Protein AF-D6ZE96-F1 (afdb_monomer_lite)

Foldseek 3Di:
DKDKDKDKFFAQCVVVVVVVVQVVVVVVVKHWPDWAAPDNGMIMTMIIHD

Structure (mmCIF, N/CA/C/O backbone):
data_AF-D6ZE96-F1
#
_entry.id   AF-D6ZE96-F1
#
loop_
_atom_site.group_PDB
_atom_site.id
_atom_site.type_symbol
_atom_site.label_atom_id
_atom_site.label_alt_id
_atom_site.label_comp_id
_atom_site.label_asym_id
_atom_site.label_entity_id
_atom_site.label_seq_id
_atom_site.pdbx_PDB_ins_code
_atom_site.Cartn_x
_atom_site.Cartn_y
_atom_site.Cartn_z
_atom_site.occupancy
_atom_site.B_iso_or_equiv
_atom_site.auth_seq_id
_atom_site.auth_comp_id
_atom_site.auth_asym_id
_atom_site.auth_atom_id
_atom_site.pdbx_PDB_model_num
ATOM 1 N N . MET A 1 1 ? -14.394 10.018 11.730 1.00 83.56 1 MET A N 1
ATOM 2 C CA . MET A 1 1 ? -14.427 10.386 10.292 1.00 83.56 1 MET A CA 1
ATOM 3 C C . MET A 1 1 ? -13.220 9.702 9.694 1.00 83.56 1 MET A C 1
ATOM 5 O O . MET A 1 1 ? -12.153 9.901 10.270 1.00 83.56 1 MET A O 1
ATOM 9 N N . PRO A 1 2 ? -13.370 8.921 8.612 1.00 90.56 2 PRO A N 1
ATOM 10 C CA . PRO A 1 2 ? -12.265 8.132 8.092 1.00 90.56 2 PRO A CA 1
ATOM 11 C C . PRO A 1 2 ? -11.121 9.040 7.632 1.00 90.56 2 PRO A C 1
ATOM 13 O O . PRO A 1 2 ? -11.325 10.013 6.903 1.00 90.56 2 PRO A O 1
ATOM 16 N N . GLN A 1 3 ? -9.920 8.732 8.107 1.00 95.44 3 GLN A N 1
ATOM 17 C CA . GLN A 1 3 ? -8.670 9.353 7.704 1.00 95.44 3 GLN A CA 1
ATOM 18 C C . GLN A 1 3 ? -8.016 8.489 6.635 1.00 95.44 3 GLN A C 1
ATOM 20 O O . GLN A 1 3 ? -7.909 7.272 6.790 1.00 95.44 3 GLN A O 1
ATOM 25 N N . TYR A 1 4 ? -7.533 9.140 5.582 1.00 96.00 4 TYR A N 1
ATOM 26 C CA . TYR A 1 4 ? -6.847 8.492 4.473 1.00 96.00 4 TYR A CA 1
ATOM 27 C C . TYR A 1 4 ? -5.409 8.978 4.396 1.00 96.00 4 TYR A C 1
ATOM 29 O O . TYR A 1 4 ? -5.125 10.1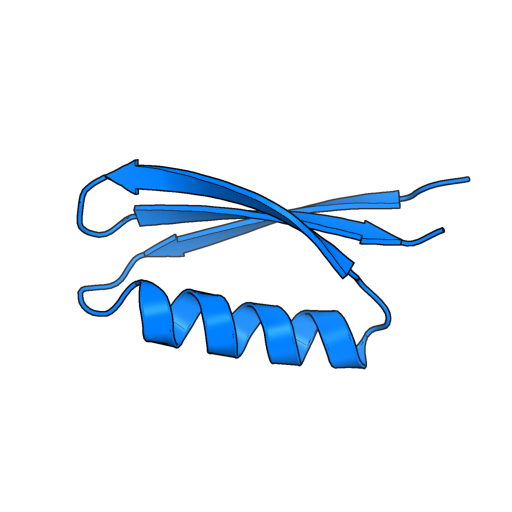58 4.617 1.00 96.00 4 TYR A O 1
ATOM 37 N N . LYS A 1 5 ? -4.497 8.076 4.043 1.00 95.62 5 LYS A N 1
ATOM 38 C CA . LYS A 1 5 ? -3.123 8.431 3.681 1.00 95.62 5 LYS A CA 1
ATOM 39 C C . LYS A 1 5 ? -2.587 7.484 2.622 1.00 95.62 5 LYS A C 1
ATOM 41 O O . LYS A 1 5 ? -3.054 6.358 2.492 1.00 95.62 5 LYS A O 1
ATOM 46 N N . SER A 1 6 ? -1.563 7.921 1.904 1.00 95.94 6 SER A N 1
ATOM 47 C CA . SER A 1 6 ? -0.871 7.094 0.918 1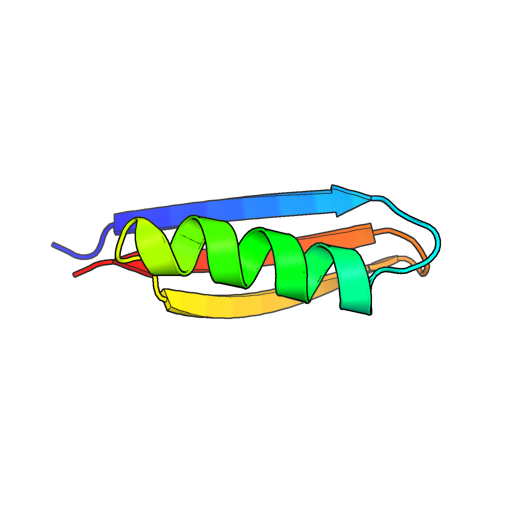.00 95.94 6 SER A CA 1
ATOM 48 C C . SER A 1 6 ? 0.627 7.075 1.179 1.00 95.94 6 SER A C 1
ATOM 50 O O . SER A 1 6 ? 1.221 8.132 1.396 1.00 95.94 6 SER A O 1
ATOM 52 N N . VAL A 1 7 ? 1.240 5.899 1.089 1.00 94.69 7 VAL A N 1
ATOM 53 C CA . VAL A 1 7 ? 2.694 5.708 1.142 1.00 94.69 7 VAL A CA 1
ATOM 54 C C . VAL A 1 7 ? 3.151 5.170 -0.205 1.00 94.69 7 VAL A C 1
ATOM 56 O O . VAL A 1 7 ? 2.526 4.276 -0.766 1.00 94.69 7 VAL A O 1
ATOM 59 N N . THR A 1 8 ? 4.223 5.736 -0.752 1.00 95.38 8 THR A N 1
ATOM 60 C CA . THR A 1 8 ? 4.841 5.233 -1.984 1.00 95.38 8 THR A CA 1
ATOM 61 C C . THR A 1 8 ? 6.117 4.497 -1.619 1.00 95.38 8 THR A C 1
ATOM 63 O O . THR A 1 8 ? 7.006 5.090 -1.011 1.00 95.38 8 THR A O 1
ATOM 66 N N . VAL A 1 9 ? 6.206 3.231 -2.012 1.00 93.75 9 VAL A N 1
ATOM 67 C CA . VAL A 1 9 ? 7.402 2.400 -1.879 1.00 93.75 9 VAL A CA 1
ATOM 68 C C . VAL A 1 9 ? 8.102 2.301 -3.232 1.00 93.75 9 VAL A C 1
ATOM 70 O O . VAL A 1 9 ? 7.450 2.183 -4.273 1.00 93.75 9 VAL A O 1
ATOM 73 N N . ASN A 1 10 ? 9.432 2.389 -3.216 1.00 92.69 10 ASN A N 1
ATOM 74 C CA . ASN A 1 10 ? 10.277 2.278 -4.401 1.00 92.69 10 ASN A CA 1
ATOM 75 C C . ASN A 1 10 ? 11.410 1.289 -4.119 1.00 92.69 10 ASN A C 1
ATOM 77 O O . ASN A 1 10 ? 12.355 1.659 -3.428 1.00 92.69 10 ASN A O 1
ATOM 81 N N . ASP A 1 11 ? 11.336 0.068 -4.648 1.00 84.44 11 ASP A N 1
ATOM 82 C CA . ASP A 1 11 ? 12.421 -0.911 -4.520 1.00 84.44 11 ASP A CA 1
ATOM 83 C C . ASP A 1 11 ? 12.330 -2.015 -5.588 1.00 84.44 11 ASP A C 1
ATOM 85 O O . ASP A 1 11 ? 11.310 -2.217 -6.243 1.00 84.44 11 ASP A O 1
ATOM 89 N N . SER A 1 12 ? 13.437 -2.729 -5.759 1.00 79.31 12 SER A N 1
ATOM 90 C CA . SER A 1 12 ? 13.570 -4.003 -6.459 1.00 79.31 12 SER A CA 1
ATOM 91 C C . SER A 1 12 ? 12.714 -5.134 -5.877 1.00 79.31 12 SER A C 1
ATOM 93 O O . SER A 1 12 ? 12.260 -5.977 -6.646 1.00 79.31 12 SER A O 1
ATOM 95 N N . SER A 1 13 ? 12.455 -5.137 -4.563 1.00 89.50 13 SER A N 1
ATOM 96 C CA . SER A 1 13 ? 11.573 -6.109 -3.898 1.00 89.50 13 SER A CA 1
ATOM 97 C C . SER A 1 13 ? 10.311 -5.427 -3.369 1.00 89.50 13 SER A C 1
ATOM 99 O O . SER A 1 13 ? 10.183 -5.139 -2.178 1.00 89.50 13 SER A O 1
ATOM 101 N N . LEU A 1 14 ? 9.384 -5.121 -4.281 1.00 90.38 14 LEU A N 1
ATOM 102 C CA . LEU A 1 14 ? 8.154 -4.399 -3.945 1.00 90.38 14 LEU A CA 1
ATOM 103 C C . LEU A 1 14 ? 7.315 -5.110 -2.886 1.00 90.38 14 LEU A C 1
ATOM 105 O O . LEU A 1 14 ? 6.819 -4.441 -1.988 1.00 90.38 14 LEU A O 1
ATOM 109 N N . ASP A 1 15 ? 7.182 -6.432 -2.969 1.00 90.69 15 ASP A N 1
ATOM 110 C CA . ASP A 1 15 ? 6.345 -7.198 -2.040 1.00 90.69 15 ASP A CA 1
ATOM 111 C C . ASP A 1 15 ? 6.862 -7.070 -0.601 1.00 90.69 15 ASP A C 1
ATOM 113 O O . ASP A 1 15 ? 6.096 -6.787 0.316 1.00 90.69 15 ASP A O 1
ATOM 117 N N . TYR A 1 16 ? 8.185 -7.153 -0.418 1.00 92.38 16 TYR A N 1
ATOM 118 C CA . TYR A 1 16 ? 8.816 -6.976 0.888 1.00 92.38 16 TYR A CA 1
ATOM 119 C C . TYR A 1 16 ? 8.586 -5.571 1.463 1.00 92.38 16 TYR A C 1
ATOM 121 O O . TYR A 1 16 ? 8.249 -5.429 2.637 1.00 92.38 16 TYR A O 1
ATOM 129 N N . GLU A 1 17 ? 8.749 -4.523 0.651 1.00 93.00 17 GLU A N 1
ATOM 130 C CA . GLU A 1 17 ? 8.528 -3.149 1.120 1.00 93.00 17 GLU A CA 1
ATOM 131 C C . GLU A 1 17 ? 7.044 -2.855 1.375 1.00 93.00 17 GLU A C 1
ATOM 133 O O . GLU A 1 17 ? 6.717 -2.126 2.314 1.00 93.00 17 GLU A 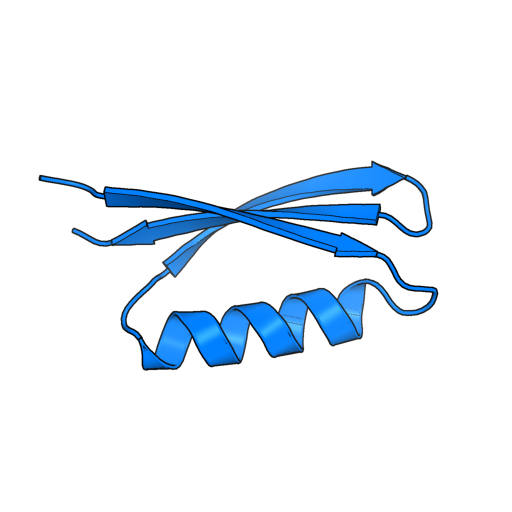O 1
ATOM 138 N N . ILE A 1 18 ? 6.137 -3.449 0.590 1.00 92.75 18 ILE A N 1
ATOM 139 C CA . ILE A 1 18 ? 4.694 -3.360 0.830 1.00 92.75 18 ILE A CA 1
ATOM 140 C C . ILE A 1 18 ? 4.343 -3.989 2.172 1.00 92.75 18 ILE A C 1
ATOM 142 O O . ILE A 1 18 ? 3.666 -3.338 2.969 1.00 92.75 18 ILE A O 1
ATOM 146 N N . ASP A 1 19 ? 4.820 -5.201 2.450 1.00 94.56 19 ASP A N 1
ATOM 147 C CA . ASP A 1 19 ? 4.558 -5.888 3.715 1.00 94.56 19 ASP A CA 1
ATO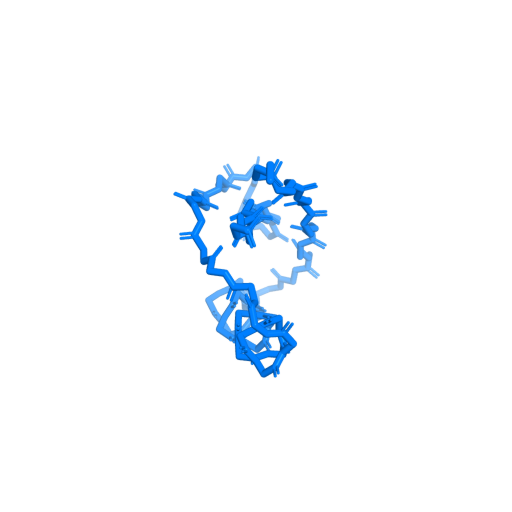M 148 C C . ASP A 1 19 ? 5.150 -5.116 4.896 1.00 94.56 19 ASP A C 1
ATOM 150 O O . ASP A 1 19 ? 4.459 -4.844 5.880 1.00 94.56 19 ASP A O 1
ATOM 154 N N . ARG A 1 20 ? 6.400 -4.662 4.772 1.00 95.06 20 ARG A N 1
ATOM 155 C CA . ARG A 1 20 ? 7.090 -3.882 5.805 1.00 95.06 20 ARG A CA 1
ATOM 156 C C . ARG A 1 20 ? 6.350 -2.592 6.156 1.00 95.06 20 ARG A C 1
ATOM 158 O O . ARG A 1 20 ? 6.159 -2.293 7.338 1.00 95.06 20 ARG A O 1
ATOM 165 N N . GLU A 1 21 ? 5.946 -1.810 5.155 1.00 95.06 21 GLU A N 1
ATOM 166 C CA . GLU A 1 21 ? 5.177 -0.590 5.403 1.00 95.06 21 GLU A CA 1
ATOM 167 C C . GLU A 1 21 ? 3.779 -0.917 5.927 1.00 95.06 21 GLU A C 1
ATOM 169 O O . GLU A 1 21 ? 3.309 -0.264 6.856 1.00 95.06 21 GLU A O 1
ATOM 174 N N . SER A 1 22 ? 3.139 -1.969 5.424 1.00 94.44 22 SER A N 1
ATOM 175 C CA . SER A 1 22 ? 1.828 -2.406 5.907 1.00 94.44 22 SER A CA 1
ATOM 176 C C . SER A 1 22 ? 1.844 -2.792 7.382 1.00 94.44 22 SER A C 1
ATOM 178 O O . SER A 1 22 ? 0.974 -2.353 8.133 1.00 94.44 22 SER A O 1
ATOM 180 N N . GLU A 1 23 ? 2.854 -3.537 7.835 1.00 96.06 23 GLU A N 1
ATOM 181 C CA . GLU A 1 23 ? 3.034 -3.858 9.251 1.00 96.06 23 GLU A CA 1
ATOM 182 C C . GLU A 1 23 ? 3.264 -2.606 10.094 1.00 96.06 23 GLU A C 1
ATOM 184 O O . GLU A 1 23 ? 2.667 -2.449 11.164 1.00 96.06 23 GLU A O 1
ATOM 189 N N . ARG A 1 24 ? 4.120 -1.695 9.618 1.00 95.69 24 ARG A N 1
ATOM 190 C CA . ARG A 1 24 ? 4.422 -0.445 10.318 1.00 95.69 24 ARG A CA 1
ATOM 191 C C . ARG A 1 24 ? 3.163 0.394 10.507 1.00 95.69 24 ARG A C 1
ATOM 193 O O . ARG A 1 24 ? 2.859 0.786 11.631 1.00 95.69 24 ARG A O 1
ATOM 200 N N . GLN A 1 25 ? 2.411 0.630 9.433 1.00 95.50 25 GLN A N 1
ATOM 201 C CA . GLN A 1 25 ? 1.177 1.411 9.503 1.00 95.50 25 GLN A CA 1
ATOM 202 C C . GLN A 1 25 ? 0.075 0.662 10.276 1.00 95.50 25 GLN A C 1
ATOM 204 O O . GLN A 1 25 ? -0.712 1.292 10.986 1.00 95.50 25 GLN A O 1
ATOM 209 N N . GLY A 1 26 ? 0.046 -0.671 10.199 1.00 94.38 26 GLY A N 1
ATOM 210 C CA . GLY A 1 26 ? -0.861 -1.532 10.959 1.00 94.38 26 GLY A CA 1
ATOM 211 C C . GLY A 1 26 ? -0.709 -1.380 12.471 1.00 94.38 26 GLY A C 1
ATOM 212 O O . GLY A 1 26 ? -1.708 -1.261 13.181 1.00 94.38 26 GLY A O 1
ATOM 213 N N . ARG A 1 27 ? 0.531 -1.280 12.971 1.00 95.19 27 ARG A N 1
ATOM 214 C CA . ARG A 1 27 ? 0.814 -0.998 14.394 1.00 95.19 27 ARG A CA 1
ATOM 215 C C . ARG A 1 27 ? 0.295 0.369 14.844 1.00 95.19 27 ARG A C 1
ATOM 217 O O . ARG A 1 27 ? -0.123 0.513 15.988 1.00 95.19 27 ARG A O 1
ATOM 224 N N . ASP A 1 28 ? 0.243 1.334 13.930 1.00 94.19 28 ASP A N 1
ATOM 225 C CA . ASP A 1 28 ? -0.321 2.669 14.161 1.00 94.19 28 ASP A CA 1
ATOM 226 C C . ASP A 1 28 ? -1.863 2.705 14.011 1.00 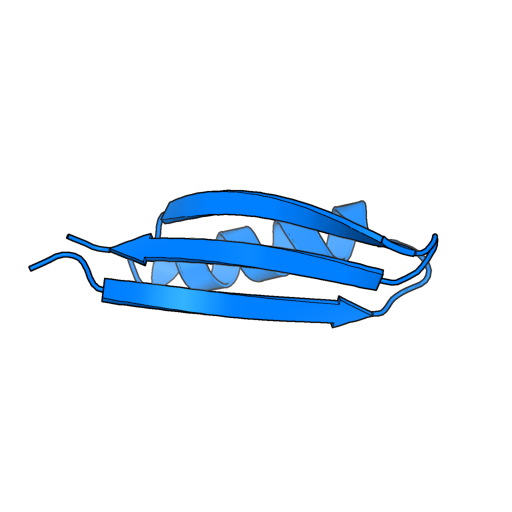94.19 28 ASP A C 1
ATOM 228 O O . ASP A 1 28 ? -2.494 3.770 14.091 1.00 94.19 28 ASP A O 1
ATOM 232 N N . GLY A 1 29 ? -2.493 1.545 13.791 1.00 95.31 29 GLY A N 1
ATOM 233 C CA . GLY A 1 29 ? -3.941 1.373 13.666 1.00 95.31 29 GLY A CA 1
ATOM 234 C C . GLY A 1 29 ? -4.501 1.717 12.285 1.00 95.31 29 GLY A C 1
ATOM 235 O O . GLY A 1 29 ? -5.686 2.019 12.173 1.00 95.31 29 GLY A O 1
ATOM 236 N N . TRP A 1 30 ? -3.666 1.723 11.247 1.00 97.12 30 TRP A N 1
ATOM 237 C CA . TRP A 1 30 ? -4.104 1.921 9.866 1.00 97.12 30 TRP A CA 1
ATOM 238 C C . TRP A 1 30 ? -4.368 0.581 9.182 1.00 97.12 30 TRP A C 1
ATOM 240 O O . TRP A 1 30 ? -3.675 -0.400 9.430 1.00 97.12 30 TRP A O 1
ATOM 250 N N . ARG A 1 31 ? -5.347 0.541 8.281 1.00 95.88 31 ARG A N 1
ATOM 251 C CA . ARG A 1 31 ? -5.657 -0.633 7.452 1.00 95.88 31 ARG A CA 1
ATOM 252 C C . ARG A 1 31 ? -5.352 -0.332 5.996 1.00 95.88 31 ARG A C 1
ATOM 254 O O . ARG A 1 31 ? -5.540 0.803 5.566 1.00 95.88 31 ARG A O 1
ATOM 261 N N . ILE A 1 32 ? -4.904 -1.333 5.245 1.00 95.75 32 ILE A N 1
ATOM 262 C CA . ILE A 1 32 ? -4.729 -1.202 3.795 1.00 95.75 32 ILE A CA 1
ATOM 263 C C . ILE A 1 32 ? -6.113 -1.077 3.153 1.00 95.75 32 ILE A C 1
ATOM 265 O O . ILE A 1 32 ? -6.992 -1.900 3.395 1.00 95.75 32 ILE A O 1
ATOM 269 N N . GLU A 1 33 ? -6.287 -0.047 2.336 1.00 96.12 33 GLU A N 1
ATOM 270 C CA . GLU A 1 33 ? -7.460 0.152 1.488 1.00 96.12 33 GLU A CA 1
ATOM 271 C C . GLU A 1 33 ? -7.193 -0.353 0.067 1.00 96.12 33 GLU A C 1
ATOM 273 O O . GLU A 1 33 ? -8.004 -1.081 -0.499 1.00 96.12 33 GLU A O 1
ATOM 278 N N . SER A 1 34 ? -6.047 0.014 -0.515 1.00 95.62 34 SER A N 1
ATOM 279 C CA . SER A 1 34 ? -5.660 -0.427 -1.855 1.00 95.62 34 SER A CA 1
ATOM 280 C C . SER A 1 34 ? -4.145 -0.411 -2.049 1.00 95.62 34 SER A C 1
ATOM 282 O O . SER A 1 34 ? -3.419 0.321 -1.376 1.00 95.62 34 SER A O 1
ATOM 284 N N . VAL A 1 35 ? -3.659 -1.215 -2.995 1.00 95.00 35 VAL A N 1
ATOM 285 C CA . VAL A 1 35 ? -2.263 -1.201 -3.445 1.00 95.00 35 VAL A CA 1
ATOM 286 C C . VAL A 1 35 ? -2.262 -1.010 -4.956 1.00 95.00 35 VAL A C 1
ATOM 288 O O . VAL A 1 35 ? -2.803 -1.827 -5.695 1.00 95.00 35 VAL A O 1
ATOM 291 N N . THR A 1 36 ? -1.663 0.082 -5.421 1.00 95.50 36 THR A N 1
ATOM 292 C CA . THR A 1 36 ? -1.535 0.414 -6.843 1.00 95.50 36 THR A CA 1
ATOM 293 C C . THR A 1 36 ? -0.080 0.289 -7.263 1.00 95.50 36 TH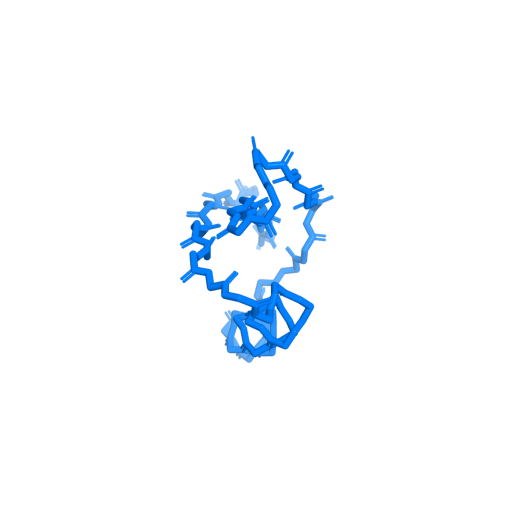R A C 1
ATOM 295 O O . THR A 1 36 ? 0.768 1.059 -6.814 1.00 95.50 36 THR A O 1
ATOM 298 N N . LYS A 1 37 ? 0.227 -0.661 -8.148 1.00 92.19 37 LYS A N 1
ATOM 299 C CA . LYS A 1 37 ? 1.560 -0.777 -8.747 1.00 92.19 37 LYS A CA 1
ATOM 300 C C . LYS A 1 37 ? 1.705 0.273 -9.853 1.00 92.19 37 LYS A C 1
ATOM 302 O O . LYS A 1 37 ? 1.000 0.212 -10.853 1.00 92.19 37 LYS A O 1
ATOM 307 N N . GLU A 1 38 ? 2.593 1.246 -9.659 1.00 91.00 38 GLU A N 1
ATOM 308 C CA . GLU A 1 38 ? 2.859 2.302 -10.650 1.00 91.00 38 GLU A CA 1
ATOM 309 C C . GLU A 1 38 ? 3.953 1.895 -11.648 1.00 91.00 38 GLU A C 1
ATOM 311 O O . GLU A 1 38 ? 3.969 2.379 -12.775 1.00 91.00 38 GLU A O 1
ATOM 316 N N . SER A 1 39 ? 4.883 1.021 -11.247 1.00 90.56 39 SER A N 1
ATOM 317 C CA . SER A 1 39 ? 5.896 0.426 -12.131 1.00 90.56 39 SER A CA 1
ATOM 318 C C . SER A 1 39 ? 6.450 -0.872 -11.538 1.00 90.56 39 SER A C 1
ATOM 320 O O . SER A 1 39 ? 6.109 -1.243 -10.415 1.00 90.56 39 SER A O 1
ATOM 322 N N . ASP A 1 40 ? 7.370 -1.537 -12.238 1.00 86.12 40 ASP A N 1
ATOM 323 C CA . ASP A 1 40 ? 8.044 -2.744 -11.738 1.00 86.12 40 ASP A CA 1
ATOM 324 C C . ASP A 1 40 ? 8.806 -2.551 -10.429 1.00 86.12 40 ASP A C 1
ATOM 326 O O . ASP A 1 40 ? 9.030 -3.523 -9.715 1.00 86.12 40 ASP A O 1
ATOM 330 N N . ARG A 1 41 ? 9.168 -1.309 -10.096 1.00 91.25 41 ARG A N 1
ATOM 331 C CA . ARG A 1 41 ? 9.892 -0.965 -8.866 1.00 91.25 41 ARG A CA 1
ATOM 332 C C . ARG A 1 41 ? 9.189 0.090 -8.027 1.00 91.25 41 ARG A C 1
ATOM 334 O O . ARG A 1 41 ? 9.818 0.694 -7.167 1.00 91.25 41 ARG A O 1
ATOM 341 N N . LYS A 1 42 ? 7.910 0.364 -8.297 1.00 93.44 42 LYS A N 1
ATOM 342 C CA . LYS A 1 42 ? 7.143 1.387 -7.583 1.00 93.44 42 LYS A CA 1
ATOM 343 C C . LYS A 1 42 ? 5.721 0.941 -7.312 1.00 93.44 42 LYS A C 1
ATOM 345 O O . LYS A 1 42 ? 4.990 0.609 -8.246 1.00 93.44 42 LYS A O 1
ATOM 350 N N . ALA A 1 43 ? 5.307 1.030 -6.056 1.00 95.19 43 ALA A N 1
ATOM 351 C CA . ALA A 1 43 ? 3.925 0.829 -5.657 1.00 95.19 43 ALA A CA 1
ATOM 352 C C . ALA A 1 43 ? 3.477 1.926 -4.692 1.00 95.19 43 ALA A C 1
ATOM 354 O O . ALA A 1 43 ? 4.261 2.477 -3.921 1.00 95.19 43 ALA A O 1
ATOM 355 N N . ARG A 1 44 ? 2.191 2.250 -4.746 1.00 95.88 44 ARG A N 1
ATOM 356 C CA . ARG A 1 44 ? 1.516 3.158 -3.830 1.00 95.88 44 ARG A CA 1
ATOM 357 C C . ARG A 1 44 ? 0.518 2.360 -3.010 1.00 95.88 44 ARG A C 1
ATOM 359 O O . ARG A 1 44 ? -0.361 1.715 -3.570 1.00 95.88 44 ARG A O 1
ATOM 366 N N . ILE A 1 45 ? 0.640 2.438 -1.696 1.00 96.31 45 ILE A N 1
ATOM 367 C CA . ILE A 1 45 ? -0.250 1.792 -0.737 1.00 96.31 45 ILE A CA 1
ATOM 368 C C . ILE A 1 45 ? -1.143 2.875 -0.151 1.00 96.31 45 ILE A C 1
ATOM 370 O O . ILE A 1 45 ? -0.652 3.877 0.374 1.00 96.31 45 ILE A O 1
ATOM 374 N N . GLN A 1 46 ? -2.448 2.687 -0.261 1.00 97.19 46 GLN A N 1
ATOM 375 C CA . GLN A 1 46 ? -3.448 3.547 0.340 1.00 97.19 46 GLN A CA 1
ATOM 376 C C . GLN A 1 46 ? -3.926 2.921 1.644 1.00 97.19 46 GLN A C 1
ATOM 378 O O . GLN A 1 46 ? -4.214 1.725 1.704 1.00 97.19 46 GLN A O 1
ATOM 383 N N . PHE A 1 47 ? -3.998 3.738 2.687 1.00 97.56 47 PHE A N 1
ATOM 384 C CA . PHE A 1 47 ? -4.387 3.337 4.026 1.00 97.56 47 PHE A CA 1
ATOM 385 C C . PHE A 1 47 ? -5.593 4.136 4.507 1.00 97.56 47 PHE A C 1
ATOM 387 O O . PHE A 1 47 ? -5.700 5.333 4.232 1.00 97.56 47 PHE A O 1
ATOM 394 N N . VAL A 1 48 ? -6.426 3.482 5.313 1.00 97.19 48 VAL A N 1
ATOM 395 C CA . VAL A 1 48 ? -7.615 4.048 5.951 1.00 97.19 48 VAL A CA 1
ATOM 396 C C . VAL A 1 48 ? -7.617 3.777 7.459 1.00 97.19 48 VAL A C 1
ATOM 398 O O . VAL A 1 48 ? -7.175 2.718 7.917 1.00 97.19 48 VAL A O 1
ATOM 401 N N . LYS A 1 49 ? -8.125 4.728 8.241 1.00 96.06 49 LYS A N 1
ATOM 402 C CA . LYS A 1 49 ? -8.339 4.618 9.691 1.00 96.06 49 LYS A CA 1
ATOM 403 C C . LYS A 1 49 ? -9.654 5.306 10.061 1.00 96.06 49 LYS A C 1
ATOM 405 O O . LYS A 1 49 ? -9.859 6.434 9.630 1.00 96.06 49 LYS A O 1
ATOM 410 N N . ASP A 1 50 ? -10.531 4.637 10.809 1.00 88.81 50 ASP A N 1
ATOM 411 C CA . ASP A 1 50 ? -11.868 5.159 11.169 1.00 88.81 50 ASP A CA 1
ATOM 412 C C . ASP A 1 50 ? -11.850 6.152 12.345 1.00 88.81 50 ASP A C 1
ATOM 414 O O . ASP A 1 50 ? -11.026 5.947 13.270 1.00 88.81 50 ASP A O 1
#

Sequence (50 aa):
MPQYKSVTVNDSSLDYEIDRESERQGRDGWRIESVTKESDRKARIQFVKD

pLDDT: mean 93.43, std 3.71, range [79.31, 97.56]

Radius of gyration: 10.67 Å; chains: 1; bounding box: 28×18×26 Å

Organism: Segniliparus rotundus (strain ATCC BAA-972 / CDC 1076 / CIP 108378 / DSM 44985 / JCM 13578) (NCBI:txid640132)

Secondary structure (DSSP, 8-state):
--EEEEEEEESS-HHHHHHHHHHHHHHTT-EEEEEEEEETTEEEEEEEE-